Protein AF-A0A4Z1E7G7-F1 (afdb_monomer_lite)

pLDDT: mean 89.91, std 10.92, range [44.19, 98.38]

Structure (mmCIF, N/CA/C/O backbone):
data_AF-A0A4Z1E7G7-F1
#
_entry.id   AF-A0A4Z1E7G7-F1
#
loop_
_atom_site.group_PDB
_atom_site.id
_atom_site.type_symbol
_atom_site.label_atom_id
_atom_site.label_alt_id
_atom_site.label_comp_id
_atom_site.label_asym_id
_atom_site.label_entity_id
_atom_site.label_seq_id
_atom_site.pdbx_PDB_ins_code
_atom_site.Cartn_x
_atom_site.Cartn_y
_atom_site.Cartn_z
_atom_site.occupancy
_atom_site.B_iso_or_equiv
_atom_site.auth_seq_id
_atom_site.auth_comp_id
_atom_site.auth_asym_id
_atom_site.auth_atom_id
_atom_site.pdbx_PDB_model_num
ATOM 1 N N . MET A 1 1 ? -24.502 9.578 19.511 1.00 44.28 1 MET A N 1
ATOM 2 C CA . MET A 1 1 ? -23.560 9.428 18.382 1.00 44.28 1 MET A CA 1
ATOM 3 C C . MET A 1 1 ? -24.232 8.512 17.382 1.00 44.28 1 MET A C 1
ATOM 5 O O . MET A 1 1 ? -24.962 7.648 17.852 1.00 44.28 1 MET A O 1
ATOM 9 N N . PRO A 1 2 ? -24.103 8.718 16.062 1.00 44.19 2 PRO A N 1
ATOM 10 C CA . PRO A 1 2 ? -24.466 7.644 15.144 1.00 44.19 2 PRO A CA 1
ATOM 11 C C . PRO A 1 2 ? -23.658 6.412 15.570 1.00 44.19 2 PRO A C 1
ATOM 13 O O . PRO A 1 2 ? -22.459 6.560 15.810 1.00 44.19 2 PRO A O 1
ATOM 16 N N . ASP A 1 3 ? -24.317 5.267 15.758 1.00 53.28 3 ASP A N 1
ATOM 17 C CA . ASP A 1 3 ? -23.631 3.978 15.862 1.00 53.28 3 ASP A CA 1
ATOM 18 C C . ASP A 1 3 ? -22.793 3.863 14.595 1.00 53.28 3 ASP A C 1
ATOM 20 O O . ASP A 1 3 ? -23.330 3.743 13.492 1.00 53.28 3 ASP A O 1
ATOM 24 N N . ILE A 1 4 ? -21.483 4.055 14.730 1.00 59.59 4 ILE A N 1
ATOM 25 C CA . ILE A 1 4 ? -20.569 3.815 13.627 1.00 59.59 4 ILE A CA 1
ATOM 26 C C . ILE A 1 4 ? -20.396 2.300 13.618 1.00 59.59 4 ILE A C 1
ATOM 28 O O . ILE A 1 4 ? -19.487 1.781 14.252 1.00 59.59 4 ILE A O 1
ATOM 32 N N . ASP A 1 5 ? -21.328 1.614 12.960 1.00 73.00 5 ASP A N 1
ATOM 33 C CA . ASP A 1 5 ? -21.209 0.197 12.631 1.00 73.00 5 ASP A CA 1
ATOM 34 C C . ASP A 1 5 ? -20.107 0.075 11.575 1.00 73.00 5 ASP A C 1
ATOM 36 O O . ASP A 1 5 ? -20.317 0.318 10.382 1.00 73.00 5 ASP A O 1
ATOM 40 N N . VAL A 1 6 ? -18.878 -0.112 12.053 1.00 81.50 6 VAL A N 1
ATOM 41 C CA . VAL A 1 6 ? -17.707 -0.248 11.196 1.00 81.50 6 VAL A CA 1
ATOM 42 C C . VAL A 1 6 ? -17.595 -1.696 10.775 1.00 81.50 6 VAL A C 1
ATOM 44 O O . VAL A 1 6 ? -17.378 -2.573 11.607 1.00 81.50 6 VAL A O 1
ATOM 47 N N . ASP A 1 7 ? -17.633 -1.927 9.468 1.00 90.56 7 ASP A N 1
ATOM 48 C CA . ASP A 1 7 ? -17.320 -3.234 8.914 1.00 90.56 7 ASP A CA 1
ATOM 49 C C . ASP A 1 7 ? -15.818 -3.531 9.089 1.00 90.56 7 ASP A C 1
ATOM 51 O O . ASP A 1 7 ? -14.940 -3.002 8.398 1.00 90.56 7 ASP A O 1
ATOM 55 N N . LEU A 1 8 ? -15.510 -4.354 10.093 1.00 92.00 8 LEU A N 1
ATOM 56 C CA . LEU A 1 8 ? -14.146 -4.750 10.432 1.00 92.00 8 LEU A CA 1
ATOM 57 C C . LEU A 1 8 ? -13.526 -5.683 9.387 1.00 92.00 8 LEU A C 1
ATOM 59 O O . LEU A 1 8 ? -12.294 -5.766 9.332 1.00 92.00 8 LEU A O 1
ATOM 63 N N . ASP A 1 9 ? -14.341 -6.384 8.600 1.00 93.94 9 ASP A N 1
ATOM 64 C CA . ASP A 1 9 ? -13.880 -7.286 7.545 1.00 93.94 9 ASP A CA 1
ATOM 65 C C . ASP A 1 9 ? -13.499 -6.484 6.294 1.00 93.94 9 ASP A C 1
ATOM 67 O O . ASP A 1 9 ? -12.477 -6.771 5.658 1.00 93.94 9 ASP A O 1
ATOM 71 N N . ASP A 1 10 ? -14.227 -5.402 6.006 1.00 95.31 10 ASP A N 1
ATOM 72 C CA . ASP A 1 10 ? -13.833 -4.424 4.988 1.00 95.31 10 ASP A CA 1
ATOM 73 C C . ASP A 1 10 ? -12.490 -3.764 5.339 1.00 95.31 10 ASP A C 1
ATOM 75 O O . ASP A 1 10 ? -11.606 -3.658 4.483 1.00 95.31 10 ASP A O 1
ATOM 79 N N . LEU A 1 11 ? -12.281 -3.360 6.600 1.00 95.44 11 LEU A N 1
ATOM 80 C CA . LEU A 1 11 ? -10.991 -2.794 7.023 1.00 95.44 11 LEU A CA 1
ATOM 81 C C . LEU A 1 11 ? -9.840 -3.804 6.893 1.00 95.44 11 LEU A C 1
ATOM 83 O O . LEU A 1 11 ? -8.744 -3.429 6.474 1.00 95.44 11 LEU A O 1
ATOM 87 N N . ASP A 1 12 ? -10.073 -5.075 7.225 1.00 96.06 12 ASP A N 1
ATOM 88 C CA . ASP A 1 12 ? -9.071 -6.140 7.076 1.00 96.06 12 ASP A CA 1
ATOM 89 C C . ASP A 1 12 ? -8.723 -6.391 5.601 1.00 96.06 12 ASP A C 1
ATOM 91 O O . ASP A 1 12 ? -7.548 -6.476 5.228 1.00 96.06 12 ASP A O 1
ATOM 95 N N . THR A 1 13 ? -9.749 -6.413 4.747 1.00 97.75 13 THR A N 1
ATOM 96 C CA . THR A 1 13 ? -9.614 -6.559 3.294 1.00 97.75 13 THR A CA 1
ATOM 97 C C . THR A 1 13 ? -8.822 -5.398 2.695 1.00 97.75 13 THR A C 1
ATOM 99 O O . THR A 1 13 ? -7.913 -5.617 1.891 1.00 97.75 13 THR A O 1
ATOM 102 N N . ILE A 1 14 ? -9.115 -4.160 3.108 1.00 96.88 14 ILE A N 1
ATOM 103 C CA . ILE A 1 14 ? -8.391 -2.968 2.647 1.00 96.88 14 ILE A CA 1
ATOM 104 C C . ILE A 1 14 ? -6.929 -3.019 3.095 1.00 96.88 14 ILE A C 1
ATOM 106 O O . ILE A 1 14 ? -6.040 -2.819 2.267 1.00 96.88 14 ILE A O 1
ATOM 110 N N . ALA A 1 15 ? -6.663 -3.291 4.377 1.00 97.62 15 ALA A N 1
ATOM 111 C CA . ALA A 1 15 ? -5.296 -3.375 4.890 1.00 97.62 15 ALA A CA 1
ATOM 112 C C . ALA A 1 15 ? -4.489 -4.441 4.131 1.00 97.62 15 ALA A C 1
ATOM 114 O O . ALA A 1 15 ? -3.419 -4.149 3.597 1.00 97.62 15 ALA A O 1
ATOM 115 N N . THR A 1 16 ? -5.051 -5.642 3.986 1.00 97.94 16 THR A N 1
ATOM 116 C CA . THR A 1 16 ? -4.421 -6.744 3.249 1.00 97.94 16 THR A CA 1
ATOM 117 C C . THR A 1 16 ? -4.136 -6.361 1.798 1.00 97.94 16 THR A C 1
ATOM 119 O O . THR A 1 16 ? -2.997 -6.479 1.349 1.00 97.94 16 THR A O 1
ATOM 122 N N . GLY A 1 17 ? -5.121 -5.811 1.079 1.00 98.19 17 GLY A N 1
ATOM 123 C CA . GLY A 1 17 ? -4.946 -5.408 -0.319 1.00 98.19 17 GLY A CA 1
ATOM 124 C C . GLY A 1 17 ? -3.886 -4.317 -0.514 1.00 98.19 17 GLY A C 1
ATOM 125 O O . GLY A 1 17 ? -3.111 -4.366 -1.472 1.00 98.19 17 GLY A O 1
ATOM 126 N N . LEU A 1 18 ? -3.800 -3.351 0.406 1.00 98.12 18 LEU A N 1
ATOM 127 C CA . LEU A 1 18 ? -2.761 -2.317 0.384 1.00 98.12 18 LEU A CA 1
ATOM 128 C C . LEU A 1 18 ? -1.366 -2.907 0.645 1.00 98.12 18 LEU A C 1
ATOM 130 O O . LEU A 1 18 ? -0.419 -2.558 -0.065 1.00 98.12 18 LEU A O 1
ATOM 134 N N . GLY A 1 19 ? -1.237 -3.815 1.616 1.00 98.19 19 GLY A N 1
ATOM 135 C CA . GLY A 1 19 ? 0.024 -4.494 1.929 1.00 98.19 19 GLY A CA 1
ATOM 136 C C . GLY A 1 19 ? 0.517 -5.409 0.801 1.00 98.19 19 GLY A C 1
ATOM 137 O O . GLY A 1 19 ? 1.706 -5.411 0.465 1.00 98.19 19 GLY A O 1
ATOM 138 N N . GLU A 1 20 ? -0.392 -6.140 0.155 1.00 98.06 20 GLU A N 1
ATOM 139 C CA . GLU A 1 20 ? -0.084 -6.956 -1.025 1.00 98.06 20 GLU A CA 1
ATOM 140 C C . GLU A 1 20 ? 0.369 -6.089 -2.205 1.00 98.06 20 GLU A C 1
ATOM 142 O O . GLU A 1 20 ? 1.376 -6.396 -2.851 1.00 98.06 20 GLU A O 1
ATOM 147 N N . ALA A 1 21 ? -0.318 -4.972 -2.460 1.00 97.88 21 ALA A N 1
ATOM 148 C CA . ALA A 1 21 ? 0.066 -4.029 -3.506 1.00 97.88 21 ALA A CA 1
ATOM 149 C C . ALA A 1 21 ? 1.444 -3.402 -3.236 1.00 97.88 21 ALA A C 1
ATOM 151 O O . ALA A 1 21 ? 2.261 -3.303 -4.155 1.00 97.88 21 ALA A O 1
ATOM 152 N N . ALA A 1 22 ? 1.737 -3.028 -1.986 1.00 98.12 22 ALA A N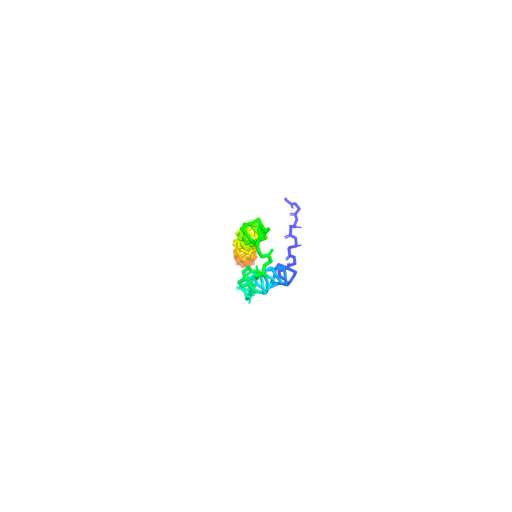 1
ATOM 153 C CA . ALA A 1 22 ? 3.055 -2.532 -1.598 1.00 98.12 22 ALA A CA 1
ATOM 154 C C . ALA A 1 22 ? 4.151 -3.575 -1.864 1.00 98.12 22 ALA A C 1
ATOM 156 O O . ALA A 1 22 ? 5.134 -3.280 -2.546 1.00 98.12 22 ALA A O 1
ATOM 157 N N . THR A 1 23 ? 3.928 -4.819 -1.430 1.00 97.81 23 THR A N 1
ATOM 158 C CA . THR A 1 23 ? 4.852 -5.945 -1.650 1.00 97.81 23 THR A CA 1
ATOM 159 C C . THR A 1 23 ? 5.085 -6.199 -3.141 1.00 97.81 23 THR A C 1
ATOM 161 O O . THR A 1 23 ? 6.218 -6.42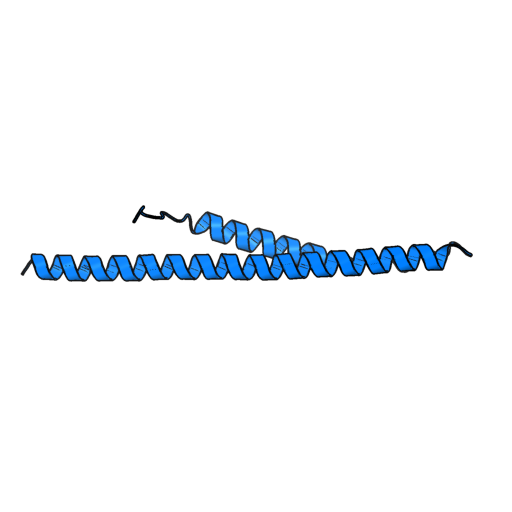1 -3.574 1.00 97.81 23 THR A O 1
ATOM 164 N N . ALA A 1 24 ? 4.028 -6.134 -3.955 1.00 97.50 24 ALA A N 1
ATOM 165 C CA . ALA A 1 24 ? 4.134 -6.302 -5.400 1.00 97.50 24 ALA A CA 1
ATOM 166 C C . ALA A 1 24 ? 5.004 -5.209 -6.043 1.00 97.50 24 ALA A C 1
ATOM 168 O O . ALA A 1 24 ? 5.822 -5.513 -6.914 1.00 97.50 24 ALA A O 1
ATOM 169 N N . LEU A 1 25 ? 4.871 -3.955 -5.598 1.00 96.50 25 LEU A N 1
ATOM 170 C CA . LEU A 1 25 ? 5.686 -2.841 -6.087 1.00 96.50 25 LEU A CA 1
ATOM 171 C C . LEU A 1 25 ? 7.151 -2.939 -5.635 1.00 96.50 25 LEU A C 1
ATOM 173 O O . LEU A 1 25 ? 8.041 -2.684 -6.445 1.00 96.50 25 LEU A O 1
ATOM 177 N N . GLU A 1 26 ? 7.425 -3.354 -4.397 1.00 93.81 26 GLU A N 1
ATOM 178 C CA . GLU A 1 26 ? 8.795 -3.614 -3.905 1.00 93.81 26 GLU A CA 1
ATOM 179 C C . GLU A 1 26 ? 9.463 -4.799 -4.622 1.00 93.81 26 GLU A C 1
ATOM 181 O O . GLU A 1 26 ? 10.686 -4.846 -4.805 1.00 93.81 26 GLU A O 1
ATOM 186 N N . GLY A 1 27 ? 8.653 -5.760 -5.066 1.00 93.06 27 GLY A N 1
ATOM 187 C CA . GLY A 1 27 ? 9.088 -6.900 -5.864 1.00 93.06 27 GLY A CA 1
ATOM 188 C C . GLY A 1 27 ? 9.515 -6.538 -7.288 1.00 93.06 27 GLY A C 1
ATOM 189 O O . GLY A 1 27 ? 10.203 -7.339 -7.931 1.00 93.06 27 GLY A O 1
ATOM 190 N N . LEU A 1 28 ? 9.160 -5.348 -7.788 1.00 93.88 28 LEU A N 1
ATOM 191 C CA . LEU A 1 28 ? 9.524 -4.933 -9.139 1.00 93.88 28 LEU A CA 1
ATOM 192 C C . LEU A 1 28 ? 11.048 -4.869 -9.303 1.00 93.88 28 LEU A C 1
ATOM 194 O O . LEU A 1 28 ? 11.808 -4.454 -8.425 1.00 93.88 28 LEU A O 1
ATOM 198 N N . ARG A 1 29 ? 11.509 -5.326 -10.465 1.00 91.44 29 ARG A N 1
ATOM 199 C CA . ARG A 1 29 ? 12.913 -5.271 -10.871 1.00 91.44 29 ARG A CA 1
ATOM 200 C C . ARG A 1 29 ? 13.013 -4.371 -12.084 1.00 91.44 29 ARG A C 1
ATOM 202 O O . ARG A 1 29 ? 12.414 -4.652 -13.119 1.00 91.44 29 ARG A O 1
ATOM 209 N N . PHE A 1 30 ? 13.767 -3.291 -11.936 1.00 87.75 30 PHE A N 1
ATOM 210 C CA . PHE A 1 30 ? 14.064 -2.395 -13.040 1.00 87.75 30 PHE A CA 1
ATOM 211 C C . PHE A 1 30 ? 15.290 -2.925 -13.782 1.00 87.75 30 PHE A C 1
ATOM 213 O O . PHE A 1 30 ? 16.261 -3.312 -13.130 1.00 87.75 30 PHE A O 1
ATOM 220 N N . PRO A 1 31 ? 15.244 -2.995 -15.120 1.00 86.00 31 PRO A N 1
ATOM 221 C CA . PRO A 1 31 ? 16.403 -3.396 -15.896 1.00 86.00 31 PRO A CA 1
ATOM 222 C C . PRO A 1 31 ? 17.519 -2.363 -15.734 1.00 86.00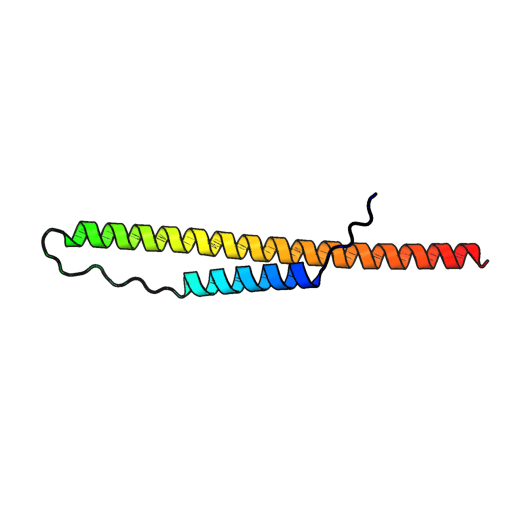 31 PRO A C 1
ATOM 224 O O . PRO A 1 31 ? 17.253 -1.164 -15.605 1.00 86.00 31 PRO A O 1
ATOM 227 N N . ASP A 1 32 ? 18.764 -2.826 -15.812 1.00 78.56 32 ASP A N 1
ATOM 228 C CA . ASP A 1 32 ? 19.882 -1.923 -16.051 1.00 78.56 32 ASP A CA 1
ATOM 229 C C . ASP A 1 32 ? 19.642 -1.198 -17.383 1.00 78.56 32 ASP A C 1
ATOM 231 O O . ASP A 1 32 ? 19.127 -1.781 -18.344 1.00 78.56 32 ASP A O 1
ATOM 235 N N . GLY A 1 33 ? 19.941 0.103 -17.419 1.00 83.69 33 GLY A N 1
ATOM 236 C CA . GLY A 1 33 ? 19.669 0.931 -18.591 1.00 83.69 33 GLY A CA 1
ATOM 237 C C . GLY A 1 33 ? 20.271 0.331 -19.869 1.00 83.69 33 GLY A C 1
ATOM 238 O O . GLY A 1 33 ? 21.369 -0.228 -19.824 1.00 83.69 33 GLY A O 1
ATOM 239 N N . PRO A 1 34 ? 19.568 0.419 -21.012 1.00 85.62 34 PRO A N 1
ATOM 240 C CA . PRO A 1 34 ? 19.999 -0.234 -22.238 1.00 85.62 34 PRO A CA 1
ATOM 241 C C . PRO A 1 34 ? 21.285 0.399 -22.769 1.00 85.62 34 PRO A C 1
ATOM 243 O O . PRO A 1 34 ? 21.498 1.607 -22.635 1.00 85.62 34 PRO A O 1
ATOM 246 N N . ASP A 1 35 ? 22.101 -0.397 -23.460 1.00 86.94 35 ASP A N 1
ATOM 247 C CA . ASP A 1 35 ? 23.171 0.143 -24.293 1.00 86.94 35 ASP A CA 1
ATOM 248 C C . ASP A 1 35 ? 22.577 0.724 -25.584 1.00 86.94 35 ASP A C 1
ATOM 250 O O . ASP A 1 35 ? 22.419 0.055 -26.604 1.00 86.94 35 ASP A O 1
ATOM 254 N N . ALA A 1 36 ? 22.177 1.988 -25.494 1.00 87.94 36 ALA A N 1
ATOM 255 C CA . ALA A 1 36 ? 21.626 2.791 -26.575 1.00 87.94 36 ALA A CA 1
ATOM 256 C C . ALA A 1 36 ? 22.603 3.900 -27.025 1.00 87.94 36 ALA A C 1
ATOM 258 O O . ALA A 1 36 ? 22.195 4.908 -27.611 1.00 87.94 36 ALA A O 1
ATOM 259 N N . GLY A 1 37 ? 23.902 3.753 -26.740 1.00 91.06 37 GLY A N 1
ATOM 260 C CA . GLY A 1 37 ? 24.918 4.757 -27.055 1.00 91.06 37 GLY A CA 1
ATOM 261 C C . GLY A 1 37 ? 24.677 6.104 -26.359 1.00 91.06 37 GLY A C 1
ATOM 262 O O . GLY A 1 37 ? 24.629 6.194 -25.135 1.00 91.06 37 GLY A O 1
ATOM 263 N N . LEU A 1 38 ? 24.543 7.186 -27.136 1.00 93.00 38 LEU A N 1
ATOM 264 C CA . LEU A 1 38 ? 24.459 8.554 -26.597 1.00 93.00 38 LEU A CA 1
ATOM 265 C C . LEU A 1 38 ? 23.214 8.811 -25.733 1.00 93.00 38 LEU A C 1
ATOM 267 O O . LEU A 1 38 ? 23.227 9.735 -24.921 1.00 93.00 38 LEU A O 1
ATOM 271 N N . VAL A 1 39 ? 22.148 8.020 -25.891 1.00 94.12 39 VAL A N 1
ATOM 272 C CA . VAL A 1 39 ? 20.903 8.199 -25.122 1.00 94.12 39 VAL A CA 1
ATOM 273 C C . VAL A 1 39 ? 20.829 7.323 -23.869 1.00 94.12 39 VAL A C 1
ATOM 275 O O . VAL A 1 39 ? 19.949 7.556 -23.036 1.00 94.12 39 VAL A O 1
ATOM 278 N N . SER A 1 40 ? 21.757 6.374 -23.679 1.00 93.56 40 SER A N 1
ATOM 279 C CA . SER A 1 40 ? 21.782 5.481 -22.509 1.00 93.56 40 SER A CA 1
ATOM 280 C C . SER A 1 40 ? 21.686 6.234 -21.176 1.00 93.56 40 SER A C 1
ATOM 282 O O . SER A 1 40 ? 20.846 5.856 -20.362 1.00 93.56 40 SER A O 1
ATOM 284 N N . PRO A 1 41 ? 22.426 7.342 -20.938 1.00 92.56 41 PRO A N 1
ATOM 285 C CA . PRO A 1 41 ? 22.338 8.062 -19.665 1.00 92.56 41 PRO A CA 1
ATOM 286 C C . PRO A 1 41 ? 20.937 8.614 -19.372 1.00 92.56 41 PRO A C 1
ATOM 288 O O . PRO A 1 41 ? 20.491 8.598 -18.224 1.00 92.56 41 PRO A O 1
ATOM 291 N N . GLY A 1 42 ? 20.225 9.075 -20.407 1.00 94.12 42 GLY A N 1
ATOM 292 C CA . GLY A 1 42 ? 18.860 9.581 -20.274 1.00 94.12 42 GLY A CA 1
ATOM 293 C C . GLY A 1 42 ? 17.877 8.473 -19.905 1.00 94.12 42 GLY A C 1
ATOM 294 O O . GLY A 1 42 ? 17.079 8.642 -18.985 1.00 94.12 42 GLY A O 1
ATOM 295 N N . ILE A 1 43 ? 17.981 7.315 -20.563 1.00 93.25 43 ILE A N 1
ATOM 296 C CA . ILE A 1 43 ? 17.128 6.157 -20.263 1.00 93.25 43 ILE A CA 1
ATOM 297 C C . ILE A 1 43 ? 17.415 5.630 -18.851 1.00 93.25 43 ILE A C 1
ATOM 299 O O . ILE A 1 43 ? 16.479 5.412 -18.085 1.00 93.25 43 ILE A O 1
ATOM 303 N N . THR A 1 44 ? 18.688 5.508 -18.463 1.00 93.38 44 THR A N 1
ATOM 304 C CA . THR A 1 44 ? 19.080 5.115 -17.100 1.00 93.38 44 THR A CA 1
ATOM 305 C C . THR A 1 44 ? 18.526 6.080 -16.051 1.00 93.38 44 THR A C 1
ATOM 307 O O . THR A 1 44 ? 18.033 5.641 -15.014 1.00 93.38 44 THR A O 1
ATOM 310 N N . SER A 1 45 ? 18.544 7.391 -16.318 1.00 93.81 45 SER A N 1
ATOM 311 C CA . SER A 1 45 ? 17.961 8.382 -15.405 1.00 93.81 45 SER A CA 1
ATOM 312 C C . SER A 1 45 ? 16.447 8.207 -15.250 1.00 93.81 45 SER A C 1
ATOM 314 O O . SER A 1 45 ? 15.950 8.215 -14.124 1.00 93.81 45 SER A O 1
ATOM 316 N N . LEU A 1 46 ? 15.718 8.000 -16.352 1.00 94.44 46 LEU A N 1
ATOM 317 C CA . LEU A 1 46 ? 14.270 7.764 -16.318 1.00 94.44 46 LEU A CA 1
ATOM 318 C C . LEU A 1 46 ? 13.917 6.475 -15.565 1.00 94.44 46 LEU A C 1
ATOM 320 O O . LEU A 1 46 ? 12.990 6.479 -14.758 1.00 94.44 46 LEU A O 1
ATOM 324 N N . LEU A 1 47 ? 14.678 5.396 -15.771 1.00 94.12 47 LEU A N 1
ATOM 325 C CA . LEU A 1 47 ? 14.505 4.142 -15.031 1.00 94.12 47 LEU A CA 1
ATOM 326 C C . LEU A 1 47 ? 14.759 4.330 -13.529 1.00 94.12 47 LEU A C 1
ATOM 328 O O . LEU A 1 47 ? 13.982 3.838 -12.716 1.00 94.12 47 LEU A O 1
ATOM 332 N N . GLY A 1 48 ? 15.787 5.096 -13.150 1.00 94.12 48 GLY A N 1
ATOM 333 C CA . GLY A 1 48 ? 16.060 5.423 -11.746 1.00 94.12 48 GLY A CA 1
ATOM 334 C C . GLY A 1 48 ? 14.963 6.272 -11.092 1.00 94.12 48 GLY A C 1
ATOM 335 O O . GLY A 1 48 ? 14.585 6.028 -9.942 1.00 94.12 48 GLY A O 1
ATOM 336 N N . GLN A 1 49 ? 14.405 7.239 -11.825 1.00 95.56 49 GLN A N 1
ATOM 337 C CA . GLN A 1 49 ? 13.263 8.036 -11.361 1.00 95.56 49 GLN A CA 1
ATOM 338 C C . GLN A 1 49 ? 12.014 7.172 -11.181 1.00 95.56 49 GLN A C 1
ATOM 340 O O . GLN A 1 49 ? 11.331 7.292 -10.164 1.00 95.56 49 GLN A O 1
ATOM 345 N N . LEU A 1 50 ? 11.744 6.270 -12.129 1.00 95.00 50 LEU A N 1
ATOM 346 C CA . LEU A 1 50 ? 10.635 5.328 -12.028 1.00 95.00 50 LEU A CA 1
ATOM 347 C C . LEU A 1 50 ? 10.804 4.412 -10.810 1.00 95.00 50 LEU A C 1
ATOM 349 O O . LEU A 1 50 ? 9.878 4.309 -10.011 1.00 95.00 50 LEU A O 1
ATOM 353 N N . ALA A 1 51 ? 11.994 3.839 -10.612 1.00 94.69 51 ALA A N 1
ATOM 354 C CA . ALA A 1 51 ? 12.296 3.003 -9.452 1.00 94.69 51 ALA A CA 1
ATOM 355 C C . ALA A 1 51 ? 12.070 3.741 -8.126 1.00 94.69 51 ALA A C 1
ATOM 357 O O . ALA A 1 51 ? 11.431 3.216 -7.215 1.00 94.69 51 ALA A O 1
ATOM 358 N N . THR A 1 52 ? 12.525 4.992 -8.045 1.00 95.38 52 THR A N 1
ATOM 359 C CA . THR A 1 52 ? 12.315 5.849 -6.870 1.00 95.38 52 THR A CA 1
ATOM 360 C C . THR A 1 52 ? 10.829 6.133 -6.640 1.00 95.38 52 THR A C 1
ATOM 362 O O . THR A 1 52 ? 10.336 6.000 -5.521 1.00 95.38 52 THR A O 1
ATOM 365 N N . SER A 1 53 ? 10.088 6.497 -7.692 1.00 97.06 53 SER A N 1
ATOM 366 C CA . SER A 1 53 ? 8.654 6.783 -7.594 1.00 97.06 53 SER A CA 1
ATOM 367 C C . SER A 1 53 ? 7.866 5.554 -7.148 1.00 97.06 53 SER A C 1
ATOM 369 O O . SER A 1 53 ? 7.007 5.666 -6.277 1.00 97.06 53 SER A O 1
ATOM 371 N N . THR A 1 54 ? 8.166 4.385 -7.713 1.00 97.38 54 THR A N 1
ATOM 372 C CA . THR A 1 54 ? 7.553 3.114 -7.323 1.00 97.38 54 THR A CA 1
ATOM 373 C C . THR A 1 54 ? 7.832 2.793 -5.857 1.00 97.38 54 THR A C 1
ATOM 375 O O . THR A 1 54 ? 6.897 2.447 -5.139 1.00 97.38 54 THR A O 1
ATOM 378 N N . GLY A 1 55 ? 9.072 2.976 -5.388 1.00 97.06 55 GLY A N 1
ATOM 379 C CA . GLY A 1 55 ? 9.426 2.781 -3.979 1.00 97.06 55 GLY A CA 1
ATOM 380 C C . GLY A 1 55 ? 8.654 3.706 -3.031 1.00 97.06 55 GLY A C 1
ATOM 381 O O . GLY A 1 55 ? 8.149 3.260 -2.003 1.00 97.06 55 GLY A O 1
ATOM 382 N N . ASN A 1 56 ? 8.477 4.977 -3.401 1.00 97.88 56 ASN A N 1
ATOM 383 C CA . ASN A 1 56 ? 7.695 5.928 -2.604 1.00 97.88 56 ASN A CA 1
ATOM 384 C C . ASN A 1 56 ? 6.210 5.539 -2.517 1.00 97.88 56 ASN A C 1
ATOM 386 O O . ASN A 1 56 ? 5.596 5.660 -1.454 1.00 97.88 56 ASN A O 1
ATOM 390 N N . VAL A 1 57 ? 5.630 5.066 -3.627 1.00 98.25 57 VAL A N 1
ATOM 391 C CA . VAL A 1 57 ? 4.243 4.575 -3.648 1.00 98.25 57 VAL A CA 1
ATOM 392 C C . VAL A 1 57 ? 4.117 3.327 -2.782 1.00 98.25 57 VAL A C 1
ATOM 394 O O . VAL A 1 57 ? 3.219 3.278 -1.948 1.00 98.25 57 VAL A O 1
ATOM 397 N N . ALA A 1 58 ? 5.034 2.365 -2.912 1.00 98.12 58 ALA A N 1
ATOM 398 C CA . ALA A 1 58 ? 5.036 1.160 -2.090 1.00 98.12 58 ALA A CA 1
ATOM 399 C C . ALA A 1 58 ? 5.097 1.491 -0.591 1.00 98.12 58 ALA A C 1
ATOM 401 O O . ALA A 1 58 ? 4.251 1.039 0.172 1.00 98.12 58 ALA A O 1
ATOM 402 N N . SER A 1 59 ? 6.010 2.380 -0.188 1.00 97.94 59 SER A N 1
ATOM 403 C CA . SER A 1 59 ? 6.118 2.833 1.203 1.00 97.94 59 SER A CA 1
ATOM 404 C C . SER A 1 59 ? 4.831 3.498 1.708 1.00 97.94 59 SER A C 1
ATOM 406 O O . SER A 1 59 ? 4.394 3.239 2.829 1.00 97.94 59 SER A O 1
ATOM 408 N N . SER A 1 60 ? 4.188 4.314 0.868 1.00 98.31 60 SER A N 1
ATOM 409 C CA . SER A 1 60 ? 2.920 4.969 1.212 1.00 98.31 60 SER A CA 1
ATOM 410 C C . SER A 1 60 ? 1.777 3.961 1.372 1.00 98.31 60 SER A C 1
ATOM 412 O O . SER A 1 60 ? 0.958 4.110 2.277 1.00 98.31 60 SER A O 1
ATOM 414 N N . LEU A 1 61 ? 1.730 2.927 0.525 1.00 98.31 61 LEU A N 1
ATOM 415 C CA . LEU A 1 61 ? 0.748 1.844 0.622 1.00 98.31 61 LEU A CA 1
ATOM 416 C C . LEU A 1 61 ? 0.960 1.002 1.886 1.00 98.31 61 LEU A C 1
ATOM 418 O O . LEU A 1 61 ? -0.016 0.724 2.580 1.00 98.31 61 LEU A O 1
ATOM 422 N N . SER A 1 62 ? 2.208 0.677 2.238 1.00 98.38 62 SER A N 1
ATOM 423 C CA . SER A 1 62 ? 2.532 -0.009 3.498 1.00 98.38 62 SER A CA 1
ATOM 424 C C . SER A 1 62 ? 2.072 0.802 4.711 1.00 98.38 62 SER A C 1
ATOM 426 O O . SER A 1 62 ? 1.369 0.283 5.576 1.00 98.38 62 SER A O 1
ATOM 428 N N . ALA A 1 63 ? 2.372 2.104 4.740 1.00 98.19 63 ALA A N 1
ATOM 429 C CA . ALA A 1 63 ? 1.923 2.981 5.820 1.00 98.19 63 ALA A CA 1
ATOM 430 C C . ALA A 1 63 ? 0.387 3.090 5.883 1.00 98.19 63 ALA A C 1
ATOM 432 O O . ALA A 1 63 ? -0.196 3.135 6.967 1.00 98.19 63 ALA A O 1
ATOM 433 N N . ALA A 1 64 ? -0.296 3.130 4.737 1.00 98.06 64 ALA A N 1
ATOM 434 C CA . ALA A 1 64 ? -1.756 3.139 4.693 1.00 98.06 64 ALA A CA 1
ATOM 435 C C . ALA A 1 64 ? -2.345 1.819 5.222 1.00 98.06 64 ALA A C 1
ATOM 437 O O . ALA A 1 64 ? -3.253 1.858 6.050 1.00 98.06 64 ALA A O 1
ATOM 438 N N . SER A 1 65 ? -1.787 0.676 4.813 1.00 98.12 65 SER A N 1
ATOM 439 C CA . SER A 1 65 ? -2.145 -0.653 5.325 1.00 98.12 65 SER A CA 1
ATOM 440 C C . SER A 1 65 ? -2.057 -0.708 6.852 1.00 98.12 65 SER A C 1
ATOM 442 O O . SER A 1 65 ? -3.012 -1.108 7.518 1.00 98.12 65 SER A O 1
ATOM 444 N N . GLU A 1 66 ? -0.942 -0.246 7.424 1.00 97.94 66 GLU A N 1
ATOM 445 C CA . GLU A 1 66 ? -0.742 -0.206 8.878 1.00 97.94 66 GLU A CA 1
ATOM 446 C C . GLU A 1 66 ? -1.784 0.669 9.589 1.00 97.94 66 GLU A C 1
ATOM 448 O O . GLU A 1 66 ? -2.356 0.251 10.596 1.00 97.94 66 GLU A O 1
ATOM 453 N N . ASN A 1 67 ? -2.082 1.857 9.055 1.00 97.62 67 ASN A N 1
ATOM 454 C CA . ASN A 1 67 ? -3.081 2.759 9.638 1.00 97.62 67 ASN A CA 1
ATOM 455 C C . ASN A 1 67 ? -4.499 2.166 9.606 1.00 97.62 67 ASN A C 1
ATOM 457 O O . ASN A 1 67 ? -5.261 2.322 10.565 1.00 97.62 67 ASN A O 1
ATOM 461 N N . VAL A 1 68 ? -4.863 1.469 8.527 1.00 97.38 68 VAL A N 1
ATOM 462 C CA . VAL A 1 68 ? -6.167 0.799 8.416 1.00 97.38 68 VAL A CA 1
ATOM 463 C C . VAL A 1 68 ? -6.250 -0.368 9.404 1.00 97.38 68 VAL A C 1
ATOM 465 O O . VAL A 1 68 ? -7.230 -0.473 10.145 1.00 97.38 68 VAL A O 1
ATOM 468 N N . ALA A 1 69 ? -5.196 -1.182 9.510 1.00 95.75 69 ALA A N 1
ATOM 469 C CA . ALA A 1 69 ? -5.128 -2.268 10.487 1.00 95.75 69 ALA A CA 1
ATOM 470 C C . ALA A 1 69 ? -5.225 -1.754 11.937 1.00 95.75 69 ALA A C 1
ATOM 472 O O . ALA A 1 69 ? -5.932 -2.332 12.764 1.00 95.75 69 ALA A O 1
ATOM 473 N N . GLN A 1 70 ? -4.570 -0.632 12.252 1.00 96.44 70 GLN A N 1
ATOM 474 C CA . GLN A 1 70 ? -4.687 0.014 13.563 1.00 96.44 70 GLN A CA 1
ATOM 475 C C . GLN A 1 70 ? -6.097 0.546 13.826 1.00 96.44 70 GLN A C 1
ATOM 477 O O . GLN A 1 70 ? -6.604 0.405 14.939 1.00 96.44 70 GLN A O 1
ATOM 482 N N . SER A 1 71 ? -6.744 1.115 12.809 1.00 94.44 71 SER A N 1
ATOM 483 C CA . SER A 1 71 ? -8.127 1.590 12.915 1.00 94.44 71 SER A CA 1
ATOM 484 C C . SER A 1 71 ? -9.078 0.432 13.230 1.00 94.44 71 SER A C 1
ATOM 486 O O . SER A 1 71 ? -9.899 0.542 14.137 1.00 94.44 71 SER A O 1
ATOM 488 N N . ARG A 1 72 ? -8.902 -0.722 12.576 1.00 93.81 72 ARG A N 1
ATOM 489 C CA . ARG A 1 72 ? -9.652 -1.951 12.884 1.00 93.81 72 ARG A CA 1
ATOM 490 C C . ARG A 1 72 ? -9.474 -2.387 14.340 1.00 93.81 72 ARG A C 1
ATOM 492 O O . ARG A 1 72 ? -10.456 -2.669 15.021 1.00 93.81 72 ARG A O 1
ATOM 499 N N . LEU A 1 73 ? -8.234 -2.401 14.837 1.00 93.38 73 LEU A N 1
ATOM 500 C CA . LEU A 1 73 ? -7.944 -2.735 16.238 1.00 93.38 73 LEU A CA 1
ATOM 501 C C . LEU A 1 73 ? -8.597 -1.756 17.221 1.00 93.38 73 LEU A C 1
ATOM 503 O O . LEU A 1 73 ? -9.003 -2.160 18.310 1.00 93.38 73 LEU A O 1
ATOM 507 N N . TYR A 1 74 ? -8.680 -0.475 16.860 1.00 92.94 74 TYR A N 1
ATOM 508 C CA . TYR A 1 74 ? -9.356 0.531 17.671 1.00 92.94 74 TYR A CA 1
ATOM 509 C C . TYR A 1 74 ? -10.858 0.245 17.782 1.00 92.94 74 TYR A C 1
ATOM 511 O O . TYR A 1 74 ? -11.369 0.173 18.899 1.00 92.94 74 TYR A O 1
ATOM 519 N N . TYR A 1 75 ? -11.541 0.010 16.658 1.00 91.94 75 TYR A N 1
ATOM 520 C CA . TYR A 1 75 ? -12.978 -0.287 16.659 1.00 91.94 75 TYR A CA 1
ATOM 521 C C . TYR A 1 75 ? -13.301 -1.592 17.397 1.00 91.94 75 TYR A C 1
ATOM 523 O O . TYR A 1 75 ? -14.172 -1.599 18.258 1.00 91.94 75 TYR A O 1
ATOM 531 N N . GLN A 1 76 ? -12.506 -2.649 17.201 1.00 90.44 76 GLN A N 1
ATOM 532 C CA . GLN A 1 76 ? -12.653 -3.903 17.958 1.00 90.44 76 GLN A CA 1
ATOM 533 C C . GLN A 1 76 ? -12.581 -3.713 19.477 1.00 90.44 76 GLN A C 1
ATOM 535 O O . GLN A 1 76 ? -13.313 -4.356 20.229 1.00 90.44 76 GLN A O 1
ATOM 540 N N . ARG A 1 77 ? -11.672 -2.851 19.947 1.00 89.31 77 ARG A N 1
ATOM 541 C CA . ARG A 1 77 ? -11.549 -2.546 21.378 1.00 89.31 77 ARG A CA 1
ATOM 542 C C . ARG A 1 77 ? -12.729 -1.722 21.873 1.00 89.31 77 ARG A C 1
ATOM 544 O O . ARG A 1 77 ? -13.250 -2.029 22.940 1.00 89.31 77 ARG A O 1
ATOM 551 N N . ALA A 1 78 ? -13.155 -0.728 21.099 1.00 87.88 78 ALA A N 1
ATOM 552 C CA . ALA A 1 78 ? -14.310 0.096 21.436 1.00 87.88 78 ALA A CA 1
ATOM 553 C C . ALA A 1 78 ? -15.588 -0.752 21.581 1.00 87.88 78 ALA A C 1
ATOM 555 O O . ALA A 1 78 ? -16.321 -0.584 22.557 1.00 87.88 78 ALA A O 1
ATOM 556 N N . ASP A 1 79 ? -15.809 -1.719 20.687 1.00 85.69 79 ASP A N 1
ATOM 557 C CA . ASP A 1 79 ? -16.965 -2.624 20.750 1.00 85.69 79 ASP A CA 1
ATOM 558 C C . ASP A 1 79 ? -16.916 -3.549 21.973 1.00 85.69 79 ASP A C 1
ATOM 560 O O . ASP A 1 79 ? -17.930 -3.764 22.648 1.00 85.69 79 ASP A O 1
ATOM 564 N N . ALA A 1 80 ? -15.729 -4.065 22.309 1.00 84.62 80 ALA A N 1
ATOM 565 C CA . ALA A 1 80 ? -15.534 -4.897 23.494 1.00 84.62 80 ALA A CA 1
ATOM 566 C C . ALA A 1 80 ? -15.769 -4.110 24.798 1.00 84.62 80 ALA A C 1
ATOM 568 O O . ALA A 1 80 ? -16.434 -4.604 25.711 1.00 84.62 80 ALA A O 1
ATOM 569 N N . GLU A 1 81 ? -15.262 -2.876 24.882 1.00 85.62 81 GLU A N 1
ATOM 570 C CA . GLU A 1 81 ? -15.464 -1.985 26.032 1.00 85.62 81 GLU A CA 1
ATOM 571 C C . GLU A 1 81 ? -16.937 -1.576 26.189 1.00 85.62 81 GLU A C 1
ATOM 573 O O . GLU A 1 81 ? -17.473 -1.581 27.303 1.00 85.62 81 GLU A O 1
ATOM 578 N N . SER A 1 82 ? -17.614 -1.277 25.077 1.00 82.00 82 SER A N 1
ATOM 579 C CA . SER A 1 82 ? -19.048 -0.967 25.057 1.00 82.00 82 SER A CA 1
ATOM 580 C C . SER A 1 82 ? -19.883 -2.154 25.550 1.00 82.00 82 SER A C 1
ATOM 582 O O . SER A 1 82 ? -20.722 -2.002 26.443 1.00 82.00 82 SER A O 1
ATOM 584 N N . SER A 1 83 ? -19.584 -3.361 25.056 1.00 79.25 83 SER A N 1
ATOM 585 C CA . SER A 1 83 ? -20.267 -4.599 25.459 1.00 79.25 83 SER A CA 1
ATOM 586 C C . SER A 1 83 ? -20.117 -4.879 26.959 1.00 79.25 83 SER A C 1
ATOM 588 O O . SER A 1 83 ? -21.107 -5.152 27.638 1.00 79.25 83 SER A O 1
ATOM 590 N N . ALA A 1 84 ? -18.903 -4.735 27.501 1.00 81.31 84 ALA A N 1
ATOM 591 C CA . ALA A 1 84 ? -18.644 -4.914 28.931 1.00 81.31 84 ALA A CA 1
ATOM 592 C C . ALA A 1 84 ? -19.369 -3.867 29.797 1.00 81.31 84 ALA A C 1
ATOM 594 O O . ALA A 1 84 ? -19.869 -4.185 30.877 1.00 81.31 84 ALA A O 1
ATOM 595 N N . THR A 1 85 ? -19.455 -2.620 29.323 1.00 85.81 85 THR A N 1
ATOM 596 C CA . THR A 1 85 ? -20.167 -1.543 30.029 1.00 85.81 85 THR A CA 1
ATOM 597 C C . THR A 1 85 ? -21.671 -1.820 30.095 1.00 85.81 85 THR A C 1
ATOM 599 O O . THR A 1 85 ? -22.286 -1.637 31.145 1.00 85.81 85 THR A O 1
ATOM 602 N N . LEU A 1 86 ? -22.272 -2.300 29.001 1.00 81.19 86 LEU A N 1
ATOM 603 C CA . LEU A 1 86 ? -23.693 -2.664 28.967 1.00 81.19 86 LEU A CA 1
ATOM 604 C C . LEU A 1 86 ? -24.017 -3.838 29.898 1.00 81.19 86 LEU A C 1
ATOM 606 O O . LEU A 1 86 ? -25.038 -3.804 30.582 1.00 81.19 86 LEU A O 1
ATOM 610 N N . GLU A 1 87 ? -23.147 -4.847 29.967 1.00 84.25 87 GLU A N 1
ATOM 611 C CA . GLU A 1 87 ? -23.317 -5.984 30.880 1.00 84.25 87 GLU A CA 1
ATOM 612 C C . GLU A 1 87 ? -23.338 -5.537 32.351 1.00 84.25 87 GLU A C 1
ATOM 614 O O . GLU A 1 87 ? -24.215 -5.948 33.112 1.00 84.25 87 GLU A O 1
ATOM 619 N N . GLN A 1 88 ? -22.439 -4.623 32.732 1.00 83.69 88 GLN A N 1
ATOM 620 C CA . GLN A 1 88 ? -22.404 -4.042 34.081 1.00 83.69 88 GLN A CA 1
ATOM 621 C C . GLN A 1 88 ? -23.664 -3.229 34.404 1.00 83.69 88 GLN A C 1
ATOM 623 O O . GLN A 1 88 ? -24.176 -3.304 35.521 1.00 83.69 88 GLN A O 1
ATOM 628 N N . ILE A 1 89 ? -24.176 -2.459 33.437 1.00 80.62 89 ILE A N 1
ATOM 629 C CA . ILE A 1 89 ? -25.417 -1.691 33.609 1.00 80.62 89 ILE A CA 1
ATOM 630 C C . ILE A 1 89 ? -26.606 -2.634 33.809 1.00 80.62 89 ILE A C 1
ATOM 632 O O . ILE A 1 89 ? -27.408 -2.404 34.710 1.00 80.62 89 ILE A O 1
ATOM 636 N N . ASN A 1 90 ? -26.712 -3.696 33.007 1.00 84.12 90 ASN A N 1
ATOM 637 C CA . ASN A 1 90 ? -27.805 -4.661 33.127 1.00 84.12 90 ASN A CA 1
ATOM 638 C C . ASN A 1 90 ? -27.781 -5.379 34.481 1.00 84.12 90 ASN A C 1
ATOM 640 O O . ASN A 1 90 ? -28.819 -5.441 35.132 1.00 84.12 90 ASN A O 1
ATOM 644 N N . GLN A 1 91 ? -26.606 -5.814 34.953 1.00 86.69 91 GLN A N 1
ATOM 645 C CA . GLN A 1 91 ? -26.464 -6.391 36.298 1.00 86.69 91 GLN A CA 1
ATOM 646 C C . GLN A 1 91 ? -26.935 -5.423 37.393 1.00 86.69 91 GLN A C 1
ATOM 648 O O . GLN A 1 91 ? -27.666 -5.825 38.288 1.00 86.69 91 GLN A O 1
ATOM 653 N N . ALA A 1 92 ? -26.588 -4.137 37.296 1.00 85.06 92 ALA A N 1
ATOM 654 C CA . ALA A 1 92 ? -27.001 -3.133 38.278 1.00 85.06 92 ALA A CA 1
ATOM 655 C C . ALA A 1 92 ? -28.504 -2.780 38.242 1.00 85.06 92 ALA A C 1
ATOM 657 O O . ALA A 1 92 ? -28.988 -2.145 39.174 1.00 85.06 92 ALA A O 1
ATOM 658 N N . MET A 1 93 ? -29.228 -3.122 37.168 1.00 80.88 93 MET A N 1
ATOM 659 C CA . MET A 1 93 ? -30.684 -2.929 37.066 1.00 80.88 93 MET A CA 1
ATOM 660 C C . MET A 1 93 ? -31.491 -4.166 37.483 1.00 80.88 93 MET A C 1
ATOM 662 O O . MET A 1 93 ? -32.693 -4.046 37.720 1.00 80.88 93 MET A O 1
ATOM 666 N N . GLU A 1 94 ? -30.865 -5.344 37.491 1.00 81.25 94 GLU A N 1
ATOM 667 C CA . GLU A 1 94 ? -31.482 -6.607 37.912 1.00 81.25 94 GLU A CA 1
ATOM 668 C C . GLU A 1 94 ? -31.432 -6.821 39.440 1.00 81.25 94 GLU A C 1
ATOM 670 O O . GLU A 1 94 ? -32.187 -7.654 39.949 1.00 81.25 94 GLU A O 1
ATOM 675 N N . ASP A 1 9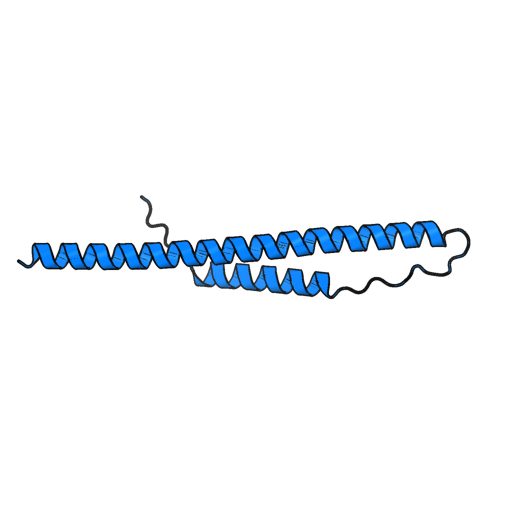5 ? -30.611 -6.039 40.152 1.00 56.12 95 ASP A N 1
ATOM 676 C CA . ASP A 1 95 ? -30.549 -5.922 41.622 1.00 56.12 95 ASP A CA 1
ATOM 677 C C . ASP A 1 95 ? -31.540 -4.877 42.185 1.00 56.12 95 ASP A C 1
ATOM 679 O O . ASP A 1 95 ? -32.142 -5.144 43.258 1.00 56.12 95 ASP A O 1
#

Organism: NCBI:txid1655435

Foldseek 3Di:
DPPPPDDLVVLLVLLVVLLVQLVVLVPDDQDQFDPPPPCSVVSNVVSVVVNVVSNVSSVVSNVVSVVSNVVSVVVVVVVVVVVVVVVVVVVVVVD

Radius of gyration: 23.87 Å; chains: 1; bounding box: 56×17×69 Å

Secondary structure (DSSP, 8-state):
-------HHHHHHHHHHHHHHHHHHHT--PPPPP--GGGHHHHHHHHHHHHHHHHHHHHHHHHHHHHHHHHHHHHHHHHHHHHHHHHHHHHHHH-

Sequence (95 aa):
MPDIDVDLDDLDTIATGLGEAATALEGLRFPDGPDAGLVSPGITSLLGQLATSTGNVASSLSAASENVAQSRLYYQRADAESSATLEQINQAMED

=== Feature glossary ===
The record interleaves many kinds of information about one protein. Here is each kind framed as the question it answers.

Q: What does the local fold look like, residue by residue?
A: A 3Di character summarizes, for each residue, the relative orientation of the Cα frame of its nearest spatial neighbor. Because it encodes fold topology rather than chemistry, 3Di alignments detect remote structural similarity that sequence alignment misses.

Q: Which residues are in helices, strands, or loops?
A: Secondary structure is the local, repeating backbone conformation. DSSP classifies it into eight states by reading the hydrogen-bond network: three helix types (H, G, I), two β types (E, B), two non-regular types (T, S), and unstructured coil (-).

Q: How big and how compact is the whole molecule?
A: Three whole-structure scalars: the radius of gyration (RMS distance of Cα from centroid, in Å), the count of Cα–Cα contacts (pairs closer than 8 Å and separated by more than four residues in sequence — i.e. tertiary, not local, contacts), and the bounding-box dimensions. Together they distinguish compact globular folds from extended fibres or disordered chains.

Q: How confident is the AlphaFold model at each residue?
A: For AlphaFold models, the B-factor field carries pLDDT — the model's own estimate of local accuracy on a 0–100 scale. Regions with pLDDT<50 should be treated as essentially unmodeled; they often correspond to intrinsically disordered segments.

Q: What famil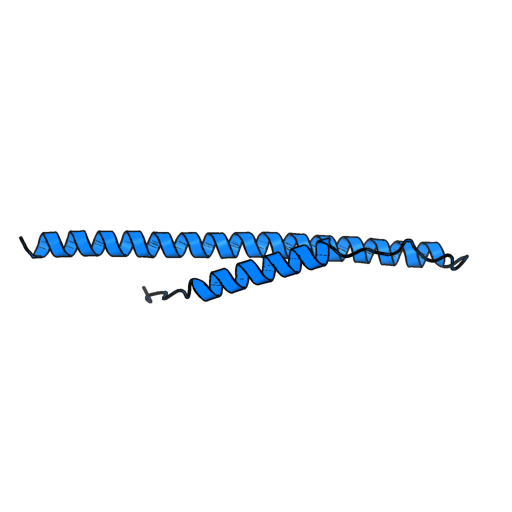y and function is it annotated with?
A: Functional annotations link the protein to curated databases. InterPro entries identify conserved domains and families by matching the sequence against member-database signatures (Pfam, PROSITE, CDD, …). Gene Ontology (GO) terms describe molecular function, biological process, and cellular component in a controlled vocabulary. CATH places the structure in a hierarchical fold classification (Class/Architecture/Topology/Homologous-superfamily). The organism is the source species.

Q: What known structures does this most resemble?
A: Nearest PDB neighbors are the top structural matches found by Foldseek when searching this structure against the entire Protein Data Bank. Each hit reports a TM-score (0 to 1; >0.5 almost alwa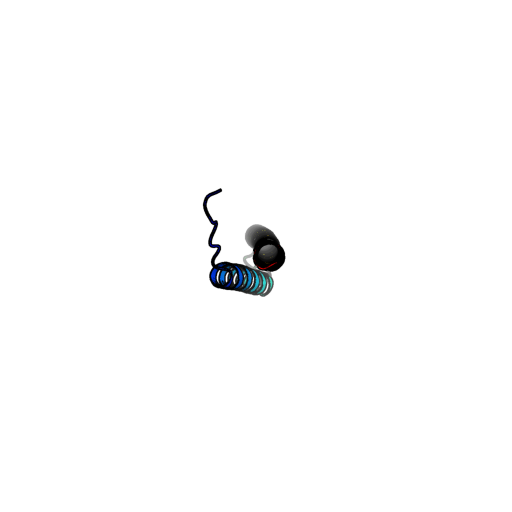ys implies the same fold) and an E-value. These are *structural* homologs — they may share no detectable sequence similarity.

Q: Which residues are buried vs exposed?
A: Solvent-accessible surface area (SASA) is the area in Å² traced out by the centre of a 1.4 Å probe sphere (a water molecule) rolled over the protein's van der Waals surface (Shrake–Rupley / Lee–Richards construction). Buried residues have near-zero SASA; fully exposed residues can exceed 200 Å². The total SASA scales roughly with the number of surface residues.

Q: What are the backbone torsion angles?
A: φ (phi) and ψ (psi) are the two rotatable backbone dihedrals per residue: φ is the C(i-1)–N–Cα–C torsion, ψ is the N–Cα–C–N(i+1) torsion, both in degrees on (−180°, 180°]. α-helical residues cluster near (−60°, −45°); β-strand residues near (−120°, +130°). A Ramachandran plot is simply a scatter of (φ, ψ) for every residue.

Q: Are the domains correctly placed relative to each other?
A: Predicted aligned error is AlphaFold's pairwise confidence. Unlike pLDDT (per-residue), PAE is per-residue-pair and captures whether two parts of the structure are correctly placed relative to each other. Units are ångströms of expected positional error.

Q: What if only a Cα trace is available?
A: P-SEA three-state annotation labels each residue as helix, strand, or coil based purely on the geometry of the Cα trace. It serves as a fallback when the full backbone (and thus DSSP) is unavailable.

Q: What is the amino-acid chain?
A: This is the polypeptide sequence — one letter per residue, N-terminus first. Length ranges from a few dozen residues for small domains to over a thousand for large multi-domain proteins.

Q: What do the rendered images show?
A: The six renders are orthographic views along the three Cartesian axes in both directions. Representation (cartoon, sticks, or surface) and color scheme (sequence-rainbow or by-chain) vary across proteins so the training set covers all the common visualization conventions.

Q: What do the diagnostic plots show?
A: Plot images: a contact map (which residues are close in 3D, as an N×N binary image), a Ramachandran scatter (backbone torsion angles, revealing secondary-structure composition at a glance), and — for AlphaFold structures — a PAE heatmap (pairwise prediction confidence).

Q: How mobile is each atom in the crystal?
A: B-factor (Debye–Waller factor) reflects atomic displacement in the crystal lattice. It is an experimental observable (units Å²), not a prediction; low values mean the atom is pinned down, high values mean it moves or is heterogeneous across the crystal.

Q: Where is each backbone atom in 3D?
A: The mmCIF table is the protein's shape written out atom by atom. For each backbone N, Cα, C, and carbonyl O, it records an (x, y, z) coordinate triple in Å plus the residue type, chain letter, and residue number.